Protein AF-A0A914PDP6-F1 (afdb_monomer_lite)

Organism: NCBI:txid227884

pLDDT: mean 78.97, std 13.84, range [49.5, 97.44]

InterPro domains:
  IPR000719 Protein kinase domain [PF00069] (27-105)
  IPR000719 Protein kinase domain [PS50011] (1-106)
  IPR008271 Serine/threonine-protein kinase, active site [PS00108] (48-60)
  IPR011009 Protein kinase-like domain superfamily [SSF56112] (6-105)
  IPR050117 Mitogen-activated protein (MAP) kinase [PTHR24055] (27-104)

Radius of gyration: 15.77 Å; chains: 1; bounding box: 34×32×40 Å

Secondary structure (DSSP, 8-state):
--GGGGTT-EE--HHHH--TTTHHHHHHHHHHHHHHHHHHHHSTTT-EE----SGGGEEEEE-SSS-EEEEE--GGG-EEPPSSTTPPPPP--S-GGG--HHHH--

Foldseek 3Di:
DDPVVQPQWDQDDPVVQPPPVQNPVVVVQLVVLVVVQQVVCCDPVNQKDQQADDSRQWIWHDPDPHDIHIDGHDSVVMDHDDPDPPDDDDADDYDPPPDDPVNVPD

Sequence (106 aa):
MDQRDLRHFHILKWNEICDYQKGAPLVADIILQLFSAIAYLHQDKLRLIHRDIKPDNILIKQIDNFNYLIKLGDLGHARKIPPFEGQPMTENITTCYYRAPEVLQK

Structure (mmCIF, N/CA/C/O backbone):
data_AF-A0A914PDP6-F1
#
_entry.id   AF-A0A914PDP6-F1
#
loop_
_atom_site.group_PDB
_atom_site.id
_atom_site.type_symbol
_atom_site.label_atom_id
_atom_site.label_alt_id
_atom_site.label_comp_id
_atom_site.label_asym_id
_atom_site.label_entity_id
_atom_site.label_seq_id
_atom_site.pdbx_PDB_ins_code
_atom_site.Cartn_x
_atom_site.Cartn_y
_atom_site.Cartn_z
_atom_site.occupancy
_atom_site.B_iso_or_equiv
_atom_site.auth_seq_id
_atom_site.auth_comp_id
_atom_site.auth_asym_id
_atom_site.auth_atom_id
_atom_site.pdbx_PDB_model_num
ATOM 1 N N . MET A 1 1 ? -3.393 16.230 -0.941 1.00 53.12 1 MET A N 1
ATOM 2 C CA . MET A 1 1 ? -2.664 15.604 -2.061 1.00 53.12 1 MET A CA 1
ATOM 3 C C . MET A 1 1 ? -3.205 16.226 -3.335 1.00 53.12 1 MET A C 1
ATOM 5 O O . MET A 1 1 ? -4.409 16.177 -3.540 1.00 53.12 1 MET A O 1
ATOM 9 N N . ASP A 1 2 ? -2.369 16.938 -4.088 1.00 51.50 2 ASP A N 1
ATOM 10 C CA . ASP A 1 2 ? -2.790 17.635 -5.309 1.00 51.50 2 ASP A CA 1
ATOM 11 C C . ASP A 1 2 ? -3.063 16.602 -6.414 1.00 51.50 2 ASP A C 1
ATOM 13 O O . ASP A 1 2 ? -2.190 15.794 -6.727 1.00 51.50 2 ASP A O 1
ATOM 17 N N . GLN A 1 3 ? -4.258 16.611 -7.015 1.00 53.41 3 GLN A N 1
ATOM 18 C CA . GLN A 1 3 ? -4.602 15.702 -8.120 1.00 53.41 3 GLN A CA 1
ATOM 19 C C . GLN A 1 3 ? -3.667 15.871 -9.333 1.00 53.41 3 GLN A C 1
ATOM 21 O O . GLN A 1 3 ? -3.530 14.960 -10.149 1.00 53.41 3 GLN A O 1
ATOM 26 N N . ARG A 1 4 ? -2.966 17.009 -9.441 1.00 54.50 4 ARG A N 1
ATOM 27 C CA . ARG A 1 4 ? -1.970 17.260 -10.492 1.00 54.50 4 ARG A CA 1
ATOM 28 C C . ARG A 1 4 ? -0.740 16.344 -10.401 1.00 54.50 4 ARG A C 1
ATOM 30 O O . ARG A 1 4 ? -0.094 16.137 -11.422 1.00 54.50 4 ARG A O 1
ATOM 37 N N . ASP A 1 5 ? -0.465 15.751 -9.238 1.00 66.12 5 ASP A N 1
ATOM 38 C CA . ASP A 1 5 ? 0.697 14.883 -8.972 1.00 66.12 5 ASP A CA 1
ATOM 39 C C . ASP A 1 5 ? 0.438 13.382 -9.263 1.00 66.12 5 ASP A C 1
ATOM 41 O O . ASP A 1 5 ? 1.268 12.512 -8.992 1.00 66.12 5 ASP A O 1
ATOM 45 N N . LEU A 1 6 ? -0.734 13.051 -9.818 1.00 70.56 6 LEU A N 1
ATOM 46 C CA . LEU A 1 6 ? -1.119 11.679 -10.182 1.00 70.56 6 LEU A CA 1
ATOM 47 C C . LEU A 1 6 ? -1.159 11.422 -11.695 1.00 70.56 6 LEU A C 1
ATOM 49 O O . LEU A 1 6 ? -1.382 10.294 -12.111 1.00 70.56 6 LEU A O 1
ATOM 53 N N . ARG A 1 7 ? -0.900 12.433 -12.536 1.00 76.75 7 ARG A N 1
ATOM 54 C CA . ARG A 1 7 ? -1.091 12.357 -14.003 1.00 76.75 7 ARG A CA 1
ATOM 55 C C . ARG A 1 7 ? -0.265 11.285 -14.721 1.00 76.75 7 ARG A C 1
ATOM 57 O O . ARG A 1 7 ? -0.577 10.949 -15.854 1.00 76.75 7 ARG A O 1
ATOM 64 N N . HIS A 1 8 ? 0.795 10.793 -14.089 1.00 83.56 8 HIS A N 1
ATOM 65 C CA . HIS A 1 8 ? 1.695 9.785 -14.655 1.00 83.56 8 HIS A CA 1
ATOM 66 C C . HIS A 1 8 ? 1.634 8.452 -13.904 1.00 83.56 8 HIS A C 1
ATOM 68 O O . HIS A 1 8 ? 2.539 7.640 -14.046 1.00 83.56 8 HIS A O 1
ATOM 74 N N . PHE A 1 9 ? 0.619 8.266 -13.062 1.00 88.62 9 PHE A N 1
ATOM 75 C C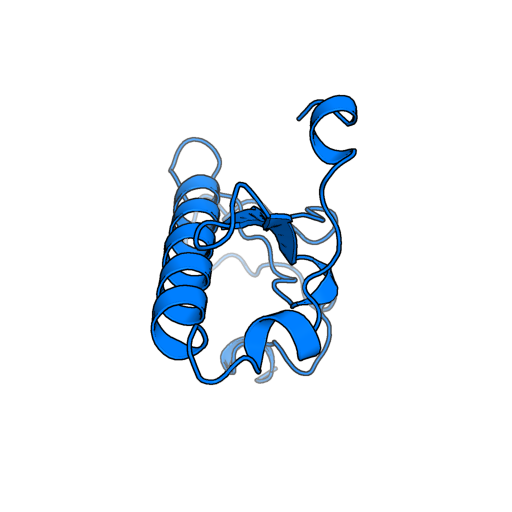A . PHE A 1 9 ? 0.393 7.023 -12.347 1.00 88.62 9 PHE A CA 1
ATOM 76 C C . PHE A 1 9 ? -0.738 6.231 -13.002 1.00 88.62 9 PHE A C 1
ATOM 78 O O . PHE A 1 9 ? -1.738 6.805 -13.436 1.00 88.62 9 PHE A O 1
ATOM 85 N N . HIS A 1 10 ? -0.607 4.911 -13.009 1.00 87.12 10 HIS A N 1
ATOM 86 C CA . HIS A 1 10 ? -1.641 3.978 -13.451 1.00 87.12 10 HIS A CA 1
ATOM 87 C C . HIS A 1 10 ? -1.810 2.840 -12.445 1.00 87.12 10 HIS A C 1
ATOM 89 O O . HIS A 1 10 ? -0.997 2.672 -11.545 1.00 87.12 10 HIS A O 1
ATOM 95 N N . ILE A 1 11 ? -2.893 2.075 -12.567 1.00 84.50 11 ILE A N 1
ATOM 96 C CA . ILE A 1 11 ? -3.118 0.892 -11.725 1.00 84.50 11 ILE A CA 1
ATOM 97 C C . ILE A 1 11 ? -2.082 -0.169 -12.086 1.00 84.50 11 ILE A C 1
ATOM 99 O O . ILE A 1 11 ? -1.906 -0.457 -13.271 1.00 84.50 11 ILE A O 1
ATOM 103 N N . LEU A 1 12 ? -1.443 -0.758 -11.075 1.00 74.06 12 LEU A N 1
ATOM 104 C CA . LEU A 1 12 ? -0.474 -1.838 -11.244 1.00 74.06 12 LEU A CA 1
ATOM 105 C C . LEU A 1 12 ? -1.061 -2.993 -12.067 1.00 74.06 12 LEU A C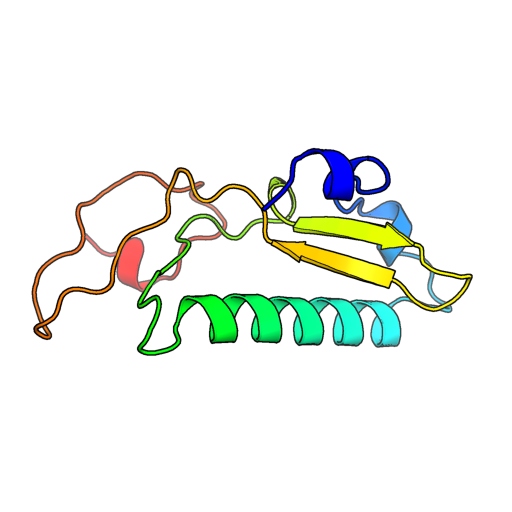 1
ATOM 107 O O . LEU A 1 12 ? -2.077 -3.580 -11.685 1.00 74.06 12 LEU A O 1
ATOM 111 N N . LYS A 1 13 ? -0.410 -3.351 -13.179 1.00 76.06 13 LYS A N 1
ATOM 112 C CA . LYS A 1 13 ? -0.846 -4.468 -14.024 1.00 76.06 13 LYS A CA 1
ATOM 113 C C . LYS A 1 13 ? 0.059 -5.683 -13.866 1.00 76.06 13 LYS A C 1
ATOM 115 O O . LYS A 1 13 ? 1.274 -5.576 -13.733 1.00 76.06 13 LYS A O 1
ATOM 120 N N . TRP A 1 14 ? -0.542 -6.867 -13.955 1.00 68.12 14 TRP A N 1
ATOM 121 C CA . TRP A 1 14 ? 0.157 -8.149 -13.817 1.00 68.12 14 TRP A CA 1
ATOM 122 C C . TRP A 1 14 ? 1.337 -8.310 -14.791 1.00 68.12 14 TRP A C 1
ATOM 124 O O . TRP A 1 14 ? 2.409 -8.770 -14.410 1.00 68.12 14 TRP A O 1
ATOM 134 N N . ASN A 1 15 ? 1.176 -7.865 -16.038 1.00 70.88 15 ASN A N 1
ATOM 135 C CA . ASN A 1 15 ? 2.207 -7.956 -17.074 1.00 70.88 15 ASN A CA 1
ATOM 136 C C . ASN A 1 15 ? 3.462 -7.110 -16.787 1.00 70.88 15 ASN A C 1
ATOM 138 O O . ASN A 1 15 ? 4.507 -7.396 -17.359 1.00 70.88 15 ASN A O 1
ATOM 142 N N . GLU A 1 16 ? 3.379 -6.107 -15.911 1.00 67.81 16 GLU A N 1
ATOM 143 C CA . GLU A 1 16 ? 4.530 -5.293 -15.490 1.00 67.81 16 GLU A CA 1
ATOM 144 C C . GLU A 1 16 ? 5.372 -5.996 -14.411 1.00 67.81 16 GLU A C 1
ATOM 146 O O . GLU A 1 16 ? 6.535 -5.657 -14.210 1.00 67.81 16 GLU A O 1
ATOM 151 N N . ILE A 1 17 ? 4.800 -7.003 -13.742 1.00 66.81 17 ILE A N 1
ATOM 152 C CA . ILE A 1 17 ? 5.430 -7.764 -12.654 1.00 66.81 17 ILE A CA 1
ATOM 153 C C . ILE A 1 17 ? 6.063 -9.064 -13.179 1.00 66.81 17 ILE A C 1
ATOM 155 O O . ILE A 1 17 ? 7.052 -9.544 -12.630 1.00 66.81 17 ILE A O 1
ATOM 159 N N . CYS A 1 18 ? 5.515 -9.640 -14.255 1.00 65.06 18 CYS A N 1
ATOM 160 C CA . CYS A 1 18 ? 5.924 -10.950 -14.777 1.00 65.06 18 CYS A CA 1
ATOM 161 C C . CYS A 1 18 ? 7.237 -10.975 -15.575 1.00 65.06 18 CYS A C 1
ATOM 163 O O . CYS A 1 18 ? 7.609 -12.040 -16.069 1.00 65.06 18 CYS A O 1
ATOM 165 N N . ASP A 1 19 ? 7.943 -9.852 -15.721 1.00 67.06 19 ASP A N 1
ATOM 166 C CA . ASP A 1 19 ? 9.265 -9.853 -16.350 1.00 67.06 19 ASP A CA 1
ATOM 167 C C . ASP A 1 19 ? 10.270 -10.587 -15.442 1.00 67.06 19 ASP A C 1
ATOM 169 O O . ASP A 1 19 ? 10.667 -10.093 -14.384 1.00 67.06 19 ASP A O 1
ATOM 173 N N . TYR A 1 20 ? 10.680 -11.789 -15.857 1.00 51.62 20 TYR A N 1
ATOM 174 C CA . TYR A 1 20 ? 11.527 -12.704 -15.084 1.00 51.62 20 TYR A CA 1
ATOM 175 C C . TYR A 1 20 ? 12.889 -12.095 -14.704 1.00 51.62 20 TYR A C 1
ATOM 177 O O . TYR A 1 20 ? 13.480 -12.496 -13.704 1.00 51.62 20 TYR A O 1
ATOM 185 N N . GLN A 1 21 ? 13.383 -11.100 -15.454 1.00 60.66 21 GLN A N 1
ATOM 186 C CA . GLN A 1 21 ? 14.632 -10.403 -15.122 1.00 60.66 21 GLN A CA 1
ATOM 187 C C . GLN A 1 21 ? 14.467 -9.335 -14.029 1.00 60.66 21 GLN A C 1
ATOM 189 O O . GLN A 1 21 ? 15.460 -8.899 -13.449 1.00 60.66 21 GLN A O 1
ATOM 194 N N . LYS A 1 22 ? 13.231 -8.917 -13.730 1.00 64.50 22 LYS A N 1
ATOM 195 C CA . LYS A 1 22 ? 12.919 -7.819 -12.797 1.00 64.50 22 LYS A CA 1
ATOM 196 C C . LYS A 1 22 ? 12.016 -8.230 -11.634 1.00 64.50 22 LYS A C 1
ATOM 198 O O . LYS A 1 22 ? 11.964 -7.512 -10.643 1.00 64.50 22 LYS A O 1
ATOM 203 N N . GLY A 1 23 ? 11.339 -9.375 -11.728 1.00 71.19 23 GLY A N 1
ATOM 204 C CA . GLY A 1 23 ? 10.208 -9.743 -10.874 1.00 71.19 23 GLY A CA 1
ATOM 205 C C . GLY A 1 23 ? 10.474 -9.670 -9.368 1.00 71.19 23 GLY A C 1
ATOM 206 O O . GLY A 1 23 ? 9.827 -8.893 -8.674 1.00 71.19 23 GLY A O 1
ATOM 207 N N . ALA A 1 24 ? 11.427 -10.444 -8.837 1.00 79.25 24 ALA A N 1
ATOM 208 C CA . ALA A 1 24 ? 11.644 -10.506 -7.385 1.00 79.25 24 ALA A CA 1
ATOM 209 C C . ALA A 1 24 ? 12.121 -9.171 -6.763 1.00 79.25 24 ALA A C 1
ATOM 211 O O . ALA A 1 24 ? 11.508 -8.734 -5.785 1.00 79.25 24 ALA A O 1
ATOM 212 N N . PRO A 1 25 ? 13.146 -8.483 -7.308 1.00 83.62 25 PRO A N 1
ATOM 213 C CA . PRO A 1 25 ? 13.559 -7.173 -6.800 1.00 83.62 25 PRO A CA 1
ATOM 214 C C . PRO A 1 25 ? 12.459 -6.109 -6.901 1.00 83.62 25 PRO A C 1
ATOM 216 O O . PRO A 1 25 ? 12.258 -5.353 -5.954 1.00 83.62 25 PRO A O 1
ATOM 219 N N . LEU A 1 26 ? 11.710 -6.089 -8.009 1.00 83.88 26 LEU A N 1
ATOM 220 C CA . LEU A 1 26 ? 10.604 -5.154 -8.209 1.00 83.88 26 LEU A CA 1
ATOM 221 C C . LEU A 1 26 ? 9.487 -5.367 -7.184 1.00 83.88 26 LEU A C 1
ATOM 223 O O . LEU A 1 26 ? 9.000 -4.412 -6.584 1.00 83.88 26 LEU A O 1
ATOM 227 N N . VAL A 1 27 ? 9.091 -6.620 -6.954 1.00 86.00 27 VAL A N 1
ATOM 228 C CA . VAL A 1 27 ? 8.057 -6.953 -5.966 1.00 86.00 27 VAL A CA 1
ATOM 229 C C . VAL A 1 27 ? 8.493 -6.535 -4.563 1.00 86.00 27 VAL A C 1
ATOM 231 O O . VAL A 1 27 ? 7.690 -5.964 -3.825 1.00 86.00 27 VAL A O 1
ATOM 234 N N . ALA A 1 28 ? 9.756 -6.774 -4.198 1.00 89.38 28 ALA A N 1
ATOM 235 C CA . ALA A 1 28 ? 10.285 -6.357 -2.904 1.00 89.38 28 ALA A CA 1
ATOM 236 C C . ALA A 1 28 ? 10.227 -4.830 -2.726 1.00 89.38 28 ALA A C 1
ATOM 238 O O . ALA A 1 28 ? 9.758 -4.359 -1.690 1.00 89.38 28 ALA A O 1
ATOM 239 N N . ASP A 1 29 ? 10.634 -4.065 -3.740 1.00 90.44 29 ASP A N 1
ATOM 240 C CA . ASP A 1 29 ? 10.593 -2.599 -3.709 1.00 90.44 29 ASP A CA 1
ATOM 241 C C . ASP A 1 29 ? 9.155 -2.058 -3.600 1.00 90.44 29 ASP A C 1
ATOM 243 O O . ASP A 1 29 ? 8.856 -1.229 -2.737 1.00 90.44 29 ASP A O 1
ATOM 247 N N . ILE A 1 30 ? 8.219 -2.611 -4.381 1.00 89.88 30 ILE A N 1
ATOM 248 C CA . ILE A 1 30 ? 6.792 -2.262 -4.301 1.00 89.88 30 ILE A CA 1
ATOM 249 C C . ILE A 1 30 ? 6.241 -2.512 -2.888 1.00 89.88 30 ILE A C 1
ATOM 251 O O . ILE A 1 30 ? 5.551 -1.652 -2.332 1.00 89.88 30 ILE A O 1
ATOM 255 N N . ILE A 1 31 ? 6.545 -3.667 -2.287 1.00 92.56 31 ILE A N 1
ATOM 256 C CA . ILE A 1 31 ? 6.075 -4.020 -0.938 1.00 92.56 31 ILE A CA 1
ATOM 257 C C . ILE A 1 31 ? 6.675 -3.081 0.116 1.00 92.56 31 ILE A C 1
ATOM 259 O O . ILE A 1 31 ? 5.954 -2.623 1.004 1.00 92.56 31 ILE A O 1
ATOM 263 N N . LEU A 1 32 ? 7.964 -2.744 0.010 1.00 95.81 32 LEU A N 1
ATOM 264 C CA . LEU A 1 32 ? 8.627 -1.817 0.932 1.00 95.81 32 LEU A CA 1
ATOM 265 C C . LEU A 1 32 ? 7.992 -0.422 0.890 1.00 95.81 32 LEU A C 1
ATOM 267 O O . LEU A 1 32 ? 7.697 0.165 1.938 1.00 95.81 32 LEU A O 1
ATOM 271 N N . GLN A 1 33 ? 7.723 0.100 -0.307 1.00 96.06 33 GLN A N 1
ATOM 272 C CA . GLN A 1 33 ? 7.045 1.385 -0.464 1.00 96.06 33 GLN A CA 1
ATOM 273 C C . GLN A 1 33 ? 5.596 1.331 0.047 1.00 96.06 33 GLN A C 1
ATOM 275 O O . GLN A 1 33 ? 5.139 2.270 0.706 1.00 96.06 33 GLN A O 1
ATOM 280 N N . LEU A 1 34 ? 4.880 0.223 -0.180 1.00 95.44 34 LEU A N 1
ATOM 281 C CA . LEU A 1 34 ? 3.521 0.030 0.331 1.00 95.44 34 LEU A CA 1
ATOM 282 C C . LEU A 1 34 ? 3.492 0.022 1.864 1.00 95.44 34 LEU A C 1
ATOM 284 O O . LEU A 1 34 ? 2.672 0.718 2.466 1.00 95.44 34 LEU A O 1
ATOM 288 N N . PHE A 1 35 ? 4.408 -0.699 2.510 1.00 96.69 35 PHE A N 1
ATOM 289 C CA . PHE A 1 35 ? 4.535 -0.687 3.968 1.00 96.69 35 PHE A CA 1
ATOM 290 C C . PHE A 1 35 ? 4.913 0.686 4.505 1.00 96.69 35 PHE A C 1
ATOM 292 O O . PHE A 1 35 ? 4.390 1.091 5.539 1.00 96.69 35 PHE A O 1
ATOM 299 N N . SER A 1 36 ? 5.736 1.440 3.780 1.00 97.44 36 SER A N 1
ATOM 300 C CA . SER A 1 36 ? 6.066 2.820 4.141 1.00 97.44 36 SER A CA 1
ATOM 301 C C . SER A 1 36 ? 4.829 3.728 4.091 1.00 97.44 36 SER A C 1
ATOM 303 O O . SER A 1 36 ? 4.600 4.513 5.013 1.00 97.44 36 SER A O 1
ATOM 305 N N . ALA A 1 37 ? 3.977 3.581 3.070 1.00 96.00 37 ALA A N 1
ATOM 306 C CA . ALA A 1 37 ? 2.712 4.311 2.965 1.00 96.00 37 ALA A CA 1
ATOM 307 C C . ALA A 1 37 ? 1.722 3.932 4.082 1.00 96.00 37 ALA A C 1
ATOM 309 O O . ALA A 1 37 ? 1.095 4.809 4.678 1.00 96.00 37 ALA A O 1
ATOM 310 N N . ILE A 1 38 ? 1.606 2.641 4.406 1.00 95.44 38 ILE A N 1
ATOM 311 C CA . ILE A 1 38 ? 0.756 2.154 5.503 1.00 95.44 38 ILE A CA 1
ATOM 312 C C . ILE A 1 38 ? 1.273 2.667 6.851 1.00 95.44 38 ILE A C 1
ATOM 314 O O . ILE A 1 38 ? 0.498 3.201 7.644 1.00 95.44 38 ILE A O 1
ATOM 318 N N . ALA A 1 39 ? 2.581 2.570 7.095 1.00 95.50 39 ALA A N 1
ATOM 319 C CA . ALA A 1 39 ? 3.210 3.070 8.310 1.00 95.50 39 ALA A CA 1
ATOM 320 C C . ALA A 1 39 ? 2.947 4.568 8.486 1.00 95.50 39 ALA A C 1
ATOM 322 O O . ALA A 1 39 ? 2.587 4.990 9.581 1.00 95.50 39 ALA A O 1
ATOM 323 N N . TYR A 1 40 ? 3.039 5.357 7.408 1.00 95.69 40 TYR A N 1
ATOM 324 C CA . TYR A 1 40 ? 2.694 6.778 7.423 1.00 95.69 40 TYR A CA 1
ATOM 325 C C . TYR A 1 40 ? 1.243 7.024 7.861 1.00 95.69 40 TYR A C 1
ATOM 327 O O . TYR A 1 40 ? 1.011 7.852 8.740 1.00 95.69 40 TYR A O 1
ATOM 335 N N . LEU A 1 41 ? 0.268 6.286 7.314 1.00 94.38 41 LEU A N 1
ATOM 336 C CA . LEU A 1 41 ? -1.138 6.403 7.725 1.00 94.38 41 LEU A CA 1
ATOM 337 C C . LEU A 1 41 ? -1.347 6.051 9.207 1.00 94.38 41 LEU A C 1
ATOM 339 O O . LEU A 1 41 ? -2.162 6.684 9.884 1.00 94.38 41 LEU A O 1
ATOM 343 N N . HIS A 1 42 ? -0.600 5.071 9.716 1.00 93.19 42 HIS A N 1
ATOM 344 C CA . HIS A 1 42 ? -0.714 4.578 11.089 1.00 93.19 42 HIS A CA 1
ATOM 345 C C . HIS A 1 42 ? -0.024 5.465 12.136 1.00 93.19 42 HIS A C 1
ATOM 347 O O . HIS A 1 42 ? -0.304 5.301 13.321 1.00 93.19 42 HIS A O 1
ATOM 353 N N . GLN A 1 43 ? 0.828 6.416 11.736 1.00 93.12 43 GLN A N 1
ATOM 354 C CA . GLN A 1 43 ? 1.488 7.341 12.666 1.00 93.12 43 GLN A CA 1
ATOM 355 C C . GLN A 1 43 ? 0.484 8.082 13.560 1.00 93.12 43 GLN A C 1
ATOM 357 O O . GLN A 1 43 ? -0.598 8.464 13.108 1.00 93.12 43 GLN A O 1
ATOM 362 N N . ASP A 1 44 ? 0.897 8.406 14.788 1.00 86.56 44 ASP A N 1
ATOM 363 C CA . ASP A 1 44 ? 0.075 9.075 15.813 1.00 86.56 44 ASP A CA 1
ATOM 364 C C . ASP A 1 44 ? -0.592 10.374 15.350 1.00 86.56 44 ASP A C 1
ATOM 366 O O . ASP A 1 44 ? -1.646 10.764 15.852 1.00 86.56 44 ASP A O 1
ATOM 370 N N . LYS A 1 45 ? 0.000 11.054 14.366 1.00 89.81 45 LYS A N 1
ATOM 371 C CA . LYS A 1 45 ? -0.561 12.280 13.795 1.00 89.81 45 LYS A CA 1
ATOM 372 C C . LYS A 1 45 ? -1.825 12.025 12.968 1.00 89.81 45 LYS A C 1
ATOM 374 O O . LYS A 1 45 ? -2.721 12.867 12.952 1.00 89.81 45 LYS A O 1
ATOM 379 N N . LEU A 1 46 ? -1.878 10.907 12.244 1.00 89.88 46 LEU A N 1
ATOM 380 C CA . LEU A 1 46 ? -2.976 10.572 11.336 1.00 89.88 46 LEU A CA 1
ATOM 381 C C . LEU A 1 46 ? -3.928 9.560 11.964 1.00 89.88 46 LEU A C 1
ATOM 383 O O . LEU A 1 46 ? -5.143 9.771 11.923 1.00 89.88 46 LEU A O 1
ATOM 387 N N . 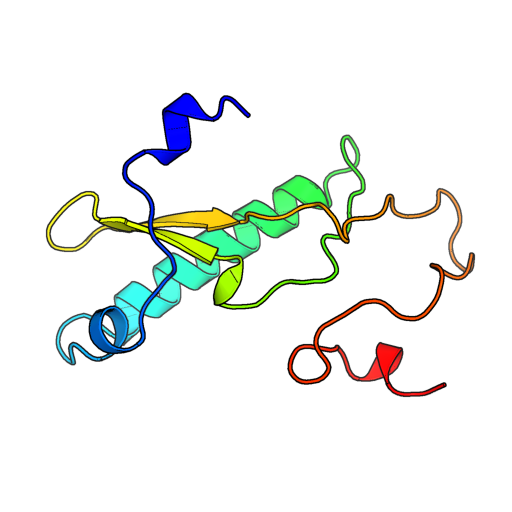ARG A 1 47 ? -3.377 8.498 12.568 1.00 90.56 47 ARG A N 1
ATOM 388 C CA . ARG A 1 47 ? -4.117 7.375 13.152 1.00 90.56 47 ARG A CA 1
ATOM 389 C C . ARG A 1 47 ? -5.175 6.845 12.187 1.00 90.56 47 ARG A C 1
ATOM 391 O O . ARG A 1 47 ? -6.324 6.697 12.579 1.00 90.56 47 ARG A O 1
ATOM 398 N N . LEU A 1 48 ? -4.838 6.633 10.918 1.00 91.94 48 LEU A N 1
ATOM 399 C CA . LEU A 1 48 ? -5.782 6.222 9.876 1.00 91.94 48 LEU A CA 1
ATOM 400 C C . LEU A 1 48 ? -5.523 4.785 9.438 1.00 91.94 48 LEU A C 1
ATOM 402 O O . LEU A 1 48 ? -4.433 4.479 8.989 1.00 91.94 48 LEU A O 1
ATOM 406 N N . ILE A 1 49 ? -6.544 3.934 9.455 1.00 90.50 49 ILE A N 1
ATOM 407 C CA . ILE A 1 49 ? -6.515 2.617 8.809 1.00 90.50 49 ILE A CA 1
ATOM 408 C C . ILE A 1 49 ? -7.190 2.742 7.446 1.00 90.50 49 ILE A C 1
ATOM 410 O O . ILE A 1 49 ? -8.316 3.230 7.363 1.00 90.50 49 ILE A O 1
ATOM 414 N N . HIS A 1 50 ? -6.539 2.263 6.385 1.00 92.06 50 HIS A N 1
ATOM 415 C CA . HIS A 1 50 ? -7.057 2.347 5.014 1.00 92.06 50 HIS A CA 1
ATOM 416 C C . HIS A 1 50 ? -8.276 1.445 4.745 1.00 92.06 50 HIS A C 1
ATOM 418 O O . HIS A 1 50 ? -9.232 1.873 4.106 1.00 92.06 50 HIS A O 1
ATOM 424 N N . ARG A 1 51 ? -8.245 0.196 5.227 1.00 88.81 51 ARG A N 1
ATOM 425 C CA . ARG A 1 51 ? -9.302 -0.839 5.117 1.00 88.81 51 ARG A CA 1
ATOM 426 C C . ARG A 1 51 ? -9.674 -1.379 3.728 1.00 88.81 51 ARG A C 1
ATOM 428 O O . ARG A 1 51 ? -10.455 -2.315 3.676 1.00 88.81 51 ARG A O 1
ATOM 435 N N . ASP A 1 52 ? -9.125 -0.875 2.631 1.00 88.25 52 ASP A N 1
ATOM 436 C CA . ASP A 1 52 ? -9.402 -1.396 1.274 1.00 88.25 52 ASP A CA 1
ATOM 437 C C . ASP A 1 52 ? -8.107 -1.435 0.453 1.00 88.25 52 ASP A C 1
ATOM 439 O O . ASP A 1 52 ? -8.006 -0.887 -0.640 1.00 88.25 52 ASP A O 1
ATOM 443 N N . ILE A 1 53 ? -7.064 -2.028 1.039 1.00 89.69 53 ILE A N 1
ATOM 444 C CA . ILE A 1 53 ? -5.785 -2.226 0.355 1.00 89.69 53 ILE A CA 1
ATOM 445 C C . ILE A 1 53 ? -5.962 -3.398 -0.611 1.00 89.69 53 ILE A C 1
ATOM 447 O O . ILE A 1 53 ? -6.167 -4.536 -0.195 1.00 89.69 53 ILE A O 1
ATOM 451 N N . LYS A 1 54 ? -5.892 -3.094 -1.905 1.00 87.06 54 LYS A N 1
ATOM 452 C CA . LYS A 1 54 ? -5.996 -4.039 -3.021 1.00 87.06 54 LYS A CA 1
ATOM 453 C C . LYS A 1 54 ? -5.229 -3.488 -4.228 1.00 87.06 54 LYS A C 1
ATOM 455 O O . LYS A 1 54 ? -4.988 -2.278 -4.264 1.00 87.06 54 LYS A O 1
ATOM 460 N N . PRO A 1 55 ? -4.873 -4.325 -5.218 1.00 86.94 55 PRO A N 1
ATOM 461 C CA . PRO A 1 55 ? -4.141 -3.880 -6.404 1.00 86.94 55 PRO A CA 1
ATOM 462 C C . PRO A 1 55 ? -4.780 -2.684 -7.124 1.00 86.94 55 PRO A C 1
ATOM 464 O O . PRO A 1 55 ? -4.064 -1.776 -7.528 1.00 86.94 55 PRO A O 1
ATOM 467 N N . ASP A 1 56 ? -6.113 -2.624 -7.203 1.00 87.75 56 ASP A N 1
ATOM 468 C CA . ASP A 1 56 ? -6.864 -1.524 -7.830 1.00 87.75 56 ASP A CA 1
ATOM 469 C C . ASP A 1 56 ? -6.576 -0.148 -7.205 1.00 87.75 56 ASP A C 1
ATOM 471 O O . ASP A 1 56 ? -6.663 0.876 -7.880 1.00 87.75 56 ASP A O 1
ATOM 475 N N . ASN A 1 57 ? -6.203 -0.131 -5.922 1.00 91.06 57 ASN A N 1
ATOM 476 C CA . ASN A 1 57 ? -5.907 1.078 -5.154 1.00 91.06 57 ASN A CA 1
ATOM 477 C C . ASN A 1 57 ? -4.396 1.360 -5.062 1.00 91.06 57 ASN A C 1
ATOM 479 O O . ASN A 1 57 ? -3.982 2.314 -4.403 1.00 91.06 57 ASN A O 1
ATOM 483 N N . ILE A 1 58 ? -3.553 0.553 -5.716 1.00 90.88 58 ILE A N 1
ATOM 484 C CA . ILE A 1 58 ? -2.107 0.765 -5.789 1.00 90.88 58 ILE A CA 1
ATOM 485 C C . ILE A 1 58 ? -1.781 1.382 -7.145 1.00 90.88 58 ILE A C 1
ATOM 487 O O . ILE A 1 58 ? -1.852 0.747 -8.199 1.00 90.88 58 ILE A O 1
ATOM 491 N N . LEU A 1 59 ? -1.403 2.652 -7.094 1.00 91.69 59 LEU A N 1
ATOM 492 C CA . LEU A 1 59 ? -0.974 3.414 -8.249 1.00 91.69 59 LEU A CA 1
ATOM 493 C C . LEU A 1 59 ? 0.531 3.243 -8.425 1.00 91.69 59 LEU A C 1
ATOM 495 O O . LEU A 1 59 ? 1.275 3.433 -7.468 1.00 91.69 59 LEU A O 1
ATOM 499 N N . ILE A 1 60 ? 0.991 2.953 -9.636 1.00 90.19 60 ILE A N 1
ATOM 500 C CA . ILE A 1 60 ? 2.401 2.800 -9.979 1.00 90.19 60 ILE A CA 1
ATOM 501 C C . ILE A 1 60 ? 2.803 3.790 -11.071 1.00 90.19 60 ILE A C 1
ATOM 503 O O . ILE A 1 60 ? 2.016 4.137 -11.950 1.00 90.19 60 ILE A O 1
ATOM 507 N N . LYS A 1 61 ? 4.045 4.258 -11.003 1.00 89.69 61 LYS A N 1
ATOM 508 C CA . LYS A 1 61 ? 4.701 5.047 -12.037 1.00 89.69 61 LYS A CA 1
ATOM 509 C C . LYS A 1 61 ? 6.102 4.501 -12.249 1.00 89.69 61 LYS A C 1
ATOM 511 O O . LYS A 1 61 ? 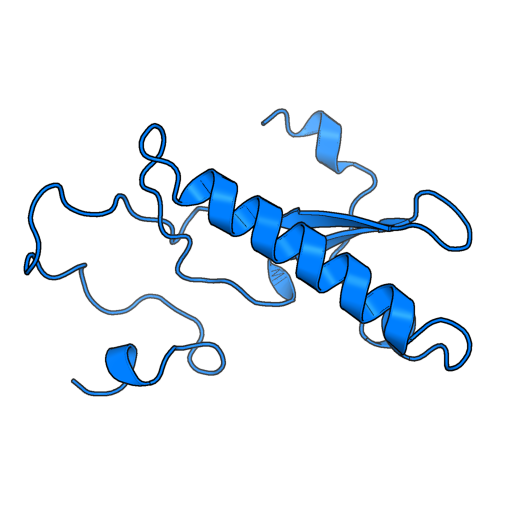6.889 4.445 -11.308 1.00 89.69 61 LYS A O 1
ATOM 516 N N . GLN A 1 62 ? 6.437 4.181 -13.490 1.00 87.69 62 GLN A N 1
ATOM 517 C CA . GLN A 1 62 ? 7.814 3.888 -13.856 1.00 87.69 62 GLN A CA 1
ATOM 518 C C . GLN A 1 62 ? 8.645 5.179 -13.818 1.00 87.69 62 GLN A C 1
ATOM 520 O O . GLN A 1 62 ? 8.276 6.186 -14.429 1.00 87.69 62 GLN A O 1
ATOM 525 N N . ILE A 1 63 ? 9.743 5.167 -13.063 1.00 88.81 63 ILE A N 1
ATOM 526 C CA . ILE A 1 63 ? 10.684 6.291 -12.977 1.00 88.81 63 ILE A CA 1
ATOM 527 C C . ILE A 1 63 ? 11.806 6.107 -13.999 1.00 88.81 63 ILE A C 1
ATOM 529 O O . ILE A 1 63 ? 12.151 7.054 -14.703 1.00 88.81 63 ILE A O 1
ATOM 533 N N . ASP A 1 64 ? 12.317 4.881 -14.121 1.00 86.44 64 ASP A N 1
ATOM 534 C CA . ASP A 1 64 ? 13.281 4.465 -15.139 1.00 86.44 64 ASP A CA 1
ATOM 535 C C . ASP A 1 64 ? 13.162 2.950 -15.416 1.00 86.44 64 ASP A C 1
ATOM 537 O O . ASP A 1 64 ? 12.190 2.303 -15.030 1.00 86.44 64 ASP A O 1
ATOM 541 N N . ASN A 1 65 ? 14.128 2.358 -16.121 1.00 80.50 65 ASN A N 1
ATOM 542 C CA . ASN A 1 65 ? 14.088 0.947 -16.517 1.00 80.50 65 ASN A CA 1
ATOM 543 C C . ASN A 1 65 ? 14.007 -0.051 -15.349 1.00 80.50 65 ASN A C 1
ATOM 545 O O . ASN A 1 65 ? 13.583 -1.189 -15.577 1.00 80.50 65 ASN A O 1
ATOM 549 N N . PHE A 1 66 ? 14.412 0.347 -14.144 1.00 79.81 66 PHE A N 1
ATOM 550 C CA . PHE A 1 66 ? 14.528 -0.530 -12.980 1.00 79.81 66 PHE A CA 1
ATOM 551 C C . PHE A 1 66 ? 13.767 -0.017 -11.756 1.00 79.81 66 PHE A C 1
ATOM 553 O O . PHE A 1 66 ? 13.443 -0.818 -10.885 1.00 79.81 66 PHE A O 1
ATOM 560 N N . ASN A 1 67 ? 13.448 1.276 -11.705 1.00 84.44 67 ASN A N 1
ATOM 561 C CA . ASN A 1 67 ? 12.815 1.906 -10.555 1.00 84.44 67 ASN A CA 1
ATOM 562 C C . ASN A 1 67 ? 11.357 2.276 -10.827 1.00 84.44 67 ASN A C 1
ATOM 564 O O . ASN A 1 67 ? 11.015 2.879 -11.852 1.00 84.44 67 ASN A O 1
ATOM 568 N N . TYR A 1 68 ? 10.509 1.988 -9.845 1.00 89.31 68 TYR A N 1
ATOM 569 C CA . TYR A 1 68 ? 9.095 2.325 -9.856 1.00 89.31 68 TYR A CA 1
ATOM 570 C C . TYR A 1 68 ? 8.738 3.063 -8.574 1.00 89.31 68 TYR A C 1
ATOM 572 O O . TYR A 1 68 ? 9.283 2.801 -7.509 1.00 89.31 68 TYR A O 1
ATOM 580 N N . LEU A 1 69 ? 7.801 3.994 -8.677 1.00 92.50 69 LEU A N 1
ATOM 581 C CA . LEU A 1 69 ? 7.227 4.687 -7.538 1.00 92.50 69 LEU A CA 1
ATOM 582 C C . LEU A 1 69 ? 5.785 4.235 -7.381 1.00 92.50 69 LEU A C 1
ATOM 584 O O . LEU A 1 69 ? 5.026 4.286 -8.352 1.00 92.50 69 LEU A O 1
ATOM 588 N N . ILE A 1 70 ? 5.395 3.849 -6.169 1.00 93.38 70 ILE A N 1
ATOM 589 C CA . ILE A 1 70 ? 4.006 3.512 -5.862 1.00 93.38 70 ILE A CA 1
ATOM 590 C C . ILE A 1 70 ? 3.365 4.544 -4.939 1.00 93.38 70 ILE A C 1
ATOM 592 O O . ILE A 1 70 ? 4.012 5.161 -4.092 1.00 93.38 70 ILE A O 1
ATOM 596 N N . LYS A 1 71 ? 2.057 4.729 -5.100 1.00 93.75 71 LYS A N 1
ATOM 597 C CA . LYS A 1 71 ? 1.214 5.519 -4.205 1.00 93.75 71 LYS A CA 1
ATOM 598 C C . LYS A 1 71 ? -0.025 4.707 -3.845 1.00 93.75 71 LYS A C 1
ATOM 600 O O . LYS A 1 71 ? -0.701 4.175 -4.722 1.00 93.75 71 LYS A O 1
ATOM 605 N N . LEU A 1 72 ? -0.334 4.649 -2.553 1.00 93.62 72 LEU A N 1
ATOM 606 C CA . LEU A 1 72 ? -1.588 4.085 -2.062 1.00 93.62 72 LEU A CA 1
ATOM 607 C C . LEU A 1 72 ? -2.706 5.123 -2.243 1.00 93.62 72 LEU A C 1
ATOM 609 O O . LEU A 1 72 ? -2.623 6.229 -1.704 1.00 93.62 72 LEU A O 1
ATOM 613 N N . GLY A 1 73 ? -3.701 4.789 -3.060 1.00 90.50 73 GLY A N 1
ATOM 614 C CA . GLY A 1 73 ? -4.851 5.628 -3.389 1.00 90.50 73 GLY A CA 1
ATOM 615 C C . GLY A 1 73 ? -6.142 5.158 -2.718 1.00 90.50 73 GLY A C 1
ATOM 616 O O . GLY A 1 73 ? -6.166 4.130 -2.068 1.00 90.50 73 GLY A O 1
ATOM 617 N N . ASP A 1 74 ? -7.218 5.923 -2.910 1.00 88.25 74 ASP A N 1
ATOM 618 C CA . ASP A 1 74 ? -8.574 5.649 -2.401 1.00 88.25 74 ASP A CA 1
ATOM 619 C C . ASP A 1 74 ? -8.717 5.494 -0.870 1.00 88.25 74 ASP A C 1
ATOM 621 O O . ASP A 1 74 ? -8.866 4.414 -0.300 1.00 88.25 74 ASP A O 1
ATOM 625 N N . LEU A 1 75 ? -8.789 6.638 -0.186 1.00 87.62 75 LEU A N 1
ATOM 626 C CA . LEU A 1 75 ? -9.090 6.710 1.246 1.00 87.62 75 LEU A CA 1
ATOM 627 C C . LEU A 1 75 ? -10.602 6.739 1.554 1.00 87.62 75 LEU A C 1
ATOM 629 O O . LEU A 1 75 ? -10.971 7.016 2.697 1.00 87.62 75 LEU A O 1
ATOM 633 N N . GLY A 1 76 ? -11.492 6.459 0.591 1.00 86.06 76 GLY A N 1
ATOM 634 C CA . GLY A 1 76 ? -12.948 6.495 0.805 1.00 86.06 76 GLY A CA 1
ATOM 635 C C . GLY A 1 76 ? -13.426 5.520 1.891 1.00 86.06 76 GLY A C 1
ATOM 636 O O . GLY A 1 76 ? -14.364 5.800 2.648 1.00 86.06 76 GLY A O 1
ATOM 637 N N . HIS A 1 77 ? -12.713 4.403 2.047 1.00 83.50 77 HIS A N 1
ATOM 638 C CA . HIS A 1 77 ? -12.967 3.400 3.083 1.00 83.50 77 HIS A CA 1
ATOM 639 C C . HIS A 1 77 ? -12.145 3.601 4.362 1.00 83.50 77 HIS A C 1
ATOM 641 O O . HIS A 1 77 ? -12.400 2.901 5.351 1.00 83.50 77 HIS A O 1
ATOM 647 N N . ALA A 1 78 ? -11.231 4.575 4.402 1.00 88.81 78 ALA A N 1
ATOM 648 C CA . ALA A 1 78 ? -10.345 4.782 5.539 1.00 88.81 78 ALA A CA 1
ATOM 649 C C . ALA A 1 78 ? -11.104 5.241 6.796 1.00 88.81 78 ALA A C 1
ATOM 651 O O . ALA A 1 78 ? -12.167 5.869 6.725 1.00 88.81 78 ALA A O 1
ATOM 652 N N . ARG A 1 79 ? -10.580 4.909 7.980 1.00 87.50 79 ARG A N 1
ATOM 653 C CA . ARG A 1 79 ? -11.152 5.299 9.280 1.00 87.50 79 ARG A CA 1
ATOM 654 C C . ARG A 1 79 ? -10.064 5.657 10.273 1.00 87.50 79 ARG A C 1
ATOM 656 O O . ARG A 1 79 ? -8.987 5.072 10.247 1.00 87.50 79 ARG A O 1
ATOM 663 N N . LYS A 1 80 ? -10.373 6.588 11.177 1.00 86.88 80 LYS A N 1
ATOM 664 C CA . LYS A 1 80 ? -9.502 6.871 12.316 1.00 86.88 80 LYS A CA 1
ATOM 665 C C . LYS A 1 80 ? -9.531 5.711 13.308 1.00 86.88 80 LYS A C 1
ATOM 667 O O . LYS A 1 80 ? -10.604 5.194 13.610 1.00 86.88 80 LYS A O 1
ATOM 672 N N . ILE A 1 81 ? -8.362 5.350 13.820 1.00 81.12 81 ILE A N 1
ATOM 673 C CA . ILE A 1 81 ? -8.195 4.425 14.934 1.00 81.12 81 ILE A CA 1
ATOM 674 C C . ILE A 1 81 ? -8.831 5.086 16.162 1.00 81.12 81 ILE A C 1
ATOM 676 O O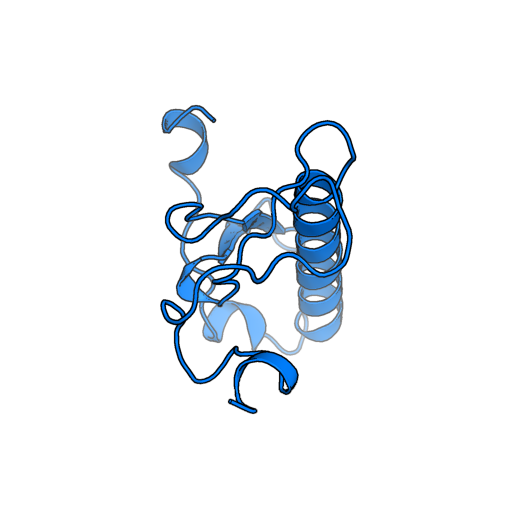 . ILE A 1 81 ? -8.452 6.219 16.493 1.00 81.12 81 ILE A O 1
ATOM 680 N N . PRO A 1 82 ? -9.789 4.425 16.830 1.00 74.12 82 PRO A N 1
ATOM 681 C CA . PRO A 1 82 ? -10.408 4.959 18.032 1.00 74.12 82 PRO A CA 1
ATOM 682 C C . PRO A 1 82 ? -9.368 5.271 19.118 1.00 74.12 82 PRO A C 1
ATOM 684 O O . PRO A 1 82 ? -8.374 4.556 19.245 1.00 74.12 82 PRO A O 1
ATOM 687 N N . PRO A 1 83 ? -9.567 6.323 19.928 1.00 68.44 83 PRO A N 1
ATOM 688 C CA . PRO A 1 83 ? -8.655 6.680 21.014 1.00 68.44 83 PRO A CA 1
ATOM 689 C C . PRO A 1 83 ? -8.526 5.608 22.102 1.00 68.44 83 PRO A C 1
ATOM 691 O O . PRO A 1 83 ? -7.513 5.608 22.791 1.00 68.44 83 PRO A O 1
ATOM 694 N N . PHE A 1 84 ? -9.497 4.699 22.218 1.00 70.75 84 PHE A N 1
ATOM 695 C CA . PHE A 1 84 ? -9.525 3.638 23.220 1.00 70.75 84 PHE A CA 1
ATOM 696 C C . PHE A 1 84 ? -9.571 2.260 22.556 1.00 70.75 84 PHE A C 1
ATOM 698 O O . PHE A 1 84 ? -10.334 2.048 21.608 1.00 70.75 84 PHE A O 1
ATOM 705 N N . GLU A 1 85 ? -8.778 1.324 23.077 1.00 62.03 85 GLU A N 1
ATOM 706 C CA . GLU A 1 85 ? -8.837 -0.087 22.696 1.00 62.03 85 GLU A CA 1
ATOM 707 C C . GLU A 1 85 ? -10.237 -0.659 22.983 1.00 62.03 85 GLU A C 1
ATOM 709 O O . GLU A 1 85 ? -10.856 -0.349 24.001 1.00 62.03 85 GLU A O 1
ATOM 714 N N . GLY A 1 86 ? -10.765 -1.470 22.062 1.00 58.56 86 GLY A N 1
ATOM 715 C CA . GLY A 1 86 ? -12.050 -2.159 22.235 1.00 58.56 86 GLY A CA 1
ATOM 716 C C . GLY A 1 86 ? -13.291 -1.440 21.693 1.00 58.56 86 GLY A C 1
ATOM 717 O O . GLY A 1 86 ? -14.366 -2.038 21.688 1.00 58.56 86 GLY A O 1
ATOM 718 N N . GLN A 1 87 ? -13.187 -0.208 21.174 1.00 59.44 87 GLN A N 1
ATOM 719 C CA . GLN A 1 87 ? -14.301 0.368 20.410 1.00 59.44 87 GLN A CA 1
ATOM 720 C C . GLN A 1 87 ? -14.436 -0.335 19.049 1.00 59.44 87 GLN A C 1
ATOM 722 O O . GLN A 1 87 ? -13.476 -0.343 18.273 1.00 59.44 87 GLN A O 1
ATOM 727 N N . PRO A 1 88 ? -15.612 -0.900 18.717 1.00 59.19 88 PRO A N 1
ATOM 728 C CA . PRO A 1 88 ? -15.802 -1.568 17.441 1.00 59.19 88 PRO A CA 1
ATOM 729 C C . PRO A 1 88 ? -15.703 -0.551 16.300 1.00 59.19 88 PRO A C 1
ATOM 731 O O . PRO A 1 88 ? -16.468 0.411 16.227 1.00 59.19 88 PRO A O 1
ATOM 734 N N . MET A 1 89 ? -14.779 -0.782 15.368 1.00 60.47 89 MET A N 1
ATOM 735 C CA . MET A 1 89 ? -14.843 -0.137 14.059 1.00 60.47 89 MET A CA 1
ATOM 736 C C . MET A 1 89 ? -16.059 -0.690 13.311 1.00 60.47 89 MET A C 1
ATOM 738 O O . MET A 1 89 ? -16.249 -1.903 13.245 1.00 60.47 89 MET A O 1
ATOM 742 N N . THR A 1 90 ? -16.898 0.201 12.777 1.00 61.41 90 THR A N 1
ATOM 743 C CA . THR A 1 90 ? -18.151 -0.162 12.099 1.00 61.41 90 THR A CA 1
ATOM 744 C C . THR A 1 90 ? -17.940 -1.180 10.980 1.00 61.41 90 THR A C 1
ATOM 746 O O . THR A 1 90 ? -16.986 -1.090 10.197 1.00 61.41 90 THR A O 1
ATOM 749 N N . GLU A 1 91 ? -18.867 -2.137 10.927 1.00 60.72 91 GLU A N 1
ATOM 750 C CA . GLU A 1 91 ? -18.873 -3.278 10.018 1.00 60.72 91 GLU A CA 1
ATOM 751 C C . GLU A 1 91 ? -19.134 -2.898 8.556 1.00 60.72 91 GLU A C 1
ATOM 753 O O . GLU A 1 91 ? -19.883 -1.974 8.243 1.00 60.72 91 GLU A O 1
ATOM 758 N N . ASN A 1 92 ? -18.547 -3.718 7.681 1.00 56.03 92 ASN A N 1
ATOM 759 C CA . ASN A 1 92 ? -18.978 -3.988 6.311 1.00 56.03 92 ASN A CA 1
ATOM 760 C C . ASN A 1 92 ? -18.853 -2.881 5.273 1.00 56.03 92 ASN A C 1
ATOM 762 O O . ASN A 1 92 ? -19.867 -2.478 4.726 1.00 56.03 92 ASN A O 1
ATOM 766 N N . ILE A 1 93 ? -17.632 -2.516 4.860 1.00 55.47 93 ILE A N 1
ATOM 767 C CA . ILE A 1 93 ? -17.410 -2.127 3.453 1.00 55.47 93 ILE A CA 1
ATOM 768 C C . ILE A 1 93 ? -15.962 -2.451 3.046 1.00 55.47 93 ILE A C 1
ATOM 770 O O . ILE A 1 93 ? -15.088 -1.607 3.218 1.00 55.47 93 ILE A O 1
ATOM 774 N N . THR A 1 94 ? -15.695 -3.668 2.553 1.00 53.53 94 THR A N 1
ATOM 775 C CA . THR A 1 94 ? -14.416 -4.030 1.901 1.00 53.53 94 THR A CA 1
ATOM 776 C C . THR A 1 94 ? -14.639 -5.111 0.843 1.00 53.53 94 THR A C 1
ATOM 778 O O . THR A 1 94 ? -15.560 -5.921 0.970 1.00 53.53 94 THR A O 1
ATOM 781 N N . THR A 1 95 ? -13.775 -5.157 -0.171 1.00 55.94 95 THR A N 1
ATOM 782 C CA . THR A 1 95 ? -13.736 -6.250 -1.158 1.00 55.94 95 THR A CA 1
ATOM 783 C C . THR A 1 95 ? -13.366 -7.571 -0.453 1.00 55.94 95 THR A C 1
ATOM 785 O O . THR A 1 95 ? -12.336 -7.635 0.215 1.00 55.94 95 THR A O 1
ATOM 788 N N . CYS A 1 96 ? -14.185 -8.626 -0.567 1.00 61.91 96 CYS A N 1
ATOM 789 C CA . CYS A 1 96 ? -14.108 -9.820 0.298 1.00 61.91 96 CYS A CA 1
ATOM 790 C C . CYS A 1 96 ? -12.766 -10.582 0.262 1.00 61.91 96 CYS A C 1
ATOM 792 O O . CYS A 1 96 ? -12.377 -11.154 1.275 1.00 61.91 96 CYS A O 1
ATOM 794 N N . TYR A 1 97 ? -12.053 -10.579 -0.870 1.00 72.31 97 TYR A N 1
ATOM 795 C CA . TYR A 1 97 ? -10.837 -11.387 -1.070 1.00 72.31 97 TYR A CA 1
ATOM 796 C C . TYR A 1 97 ? -9.602 -10.898 -0.301 1.00 72.31 97 TYR A C 1
ATOM 798 O O . TYR A 1 97 ? -8.705 -11.690 -0.033 1.00 72.31 97 TYR A O 1
ATOM 806 N N . TYR A 1 98 ? -9.545 -9.613 0.058 1.00 72.25 98 TYR A N 1
ATOM 807 C CA . TYR A 1 98 ? -8.365 -8.986 0.681 1.00 72.25 98 TYR A CA 1
ATOM 808 C C . TYR A 1 98 ? -8.549 -8.739 2.181 1.00 72.25 98 TYR A C 1
ATOM 810 O O . TYR A 1 98 ? -7.835 -7.949 2.797 1.00 72.25 98 TYR A O 1
ATOM 818 N N . ARG A 1 99 ? -9.567 -9.366 2.770 1.00 71.75 99 ARG A N 1
ATOM 819 C CA . ARG A 1 99 ? -9.959 -9.135 4.150 1.00 71.75 99 ARG A CA 1
ATOM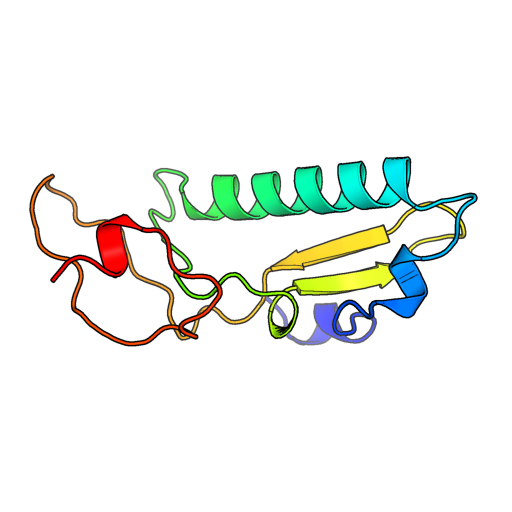 820 C C . ARG A 1 99 ? -9.106 -9.985 5.095 1.00 71.75 99 ARG A C 1
ATOM 822 O O . ARG A 1 99 ? -8.938 -11.181 4.879 1.00 71.75 99 ARG A O 1
ATOM 829 N N . ALA A 1 100 ? -8.610 -9.360 6.158 1.00 74.25 100 ALA A N 1
ATOM 830 C CA . ALA A 1 100 ? -7.920 -10.064 7.230 1.00 74.25 100 ALA A CA 1
ATOM 831 C C . ALA A 1 100 ? -8.884 -11.037 7.953 1.00 74.25 100 ALA A C 1
ATOM 833 O O . ALA A 1 100 ? -10.081 -10.735 8.064 1.00 74.25 100 ALA A O 1
ATOM 834 N N . PRO A 1 101 ? -8.413 -12.212 8.407 1.00 75.12 101 PRO A N 1
ATOM 835 C CA . PRO A 1 101 ? -9.272 -13.284 8.918 1.00 75.12 101 PRO A CA 1
ATOM 836 C C . PRO A 1 101 ? -10.165 -12.854 10.092 1.00 75.12 101 PRO A C 1
ATOM 838 O O . PRO A 1 101 ? -11.323 -13.257 10.159 1.00 75.12 101 PRO A O 1
ATOM 841 N N . GLU A 1 102 ? -9.686 -11.977 10.969 1.00 74.81 102 GLU A N 1
ATOM 842 C CA . GLU A 1 102 ? -10.427 -11.434 12.111 1.00 74.81 102 GLU A CA 1
ATOM 843 C C . GLU A 1 102 ? -11.634 -10.569 11.711 1.00 74.81 102 GLU A C 1
ATOM 845 O O . GLU A 1 102 ? -12.571 -10.406 12.487 1.00 74.81 102 GLU A O 1
ATOM 850 N N . VAL A 1 103 ? -11.655 -10.037 10.485 1.00 67.56 103 VAL A N 1
ATOM 851 C CA . VAL A 1 103 ? -12.773 -9.234 9.958 1.00 67.56 103 VAL A CA 1
ATOM 852 C C . VAL A 1 103 ? -13.837 -10.126 9.292 1.00 67.56 103 VAL A C 1
ATOM 854 O O . VAL A 1 103 ? -14.946 -9.670 9.013 1.00 67.56 103 VAL A O 1
ATOM 857 N N . LEU A 1 104 ? -13.522 -11.393 8.994 1.00 61.72 104 LEU A N 1
ATOM 858 C CA . LEU A 1 104 ? -14.469 -12.375 8.443 1.00 61.72 104 LEU A CA 1
ATOM 859 C C . LEU A 1 104 ? -15.248 -13.135 9.530 1.00 61.72 104 LEU A C 1
ATOM 861 O O . LEU A 1 104 ? -16.268 -13.737 9.218 1.00 61.72 104 LEU A O 1
ATOM 865 N N . GLN A 1 105 ? -14.783 -13.122 10.781 1.00 56.28 105 GLN A N 1
ATOM 866 C CA . GLN A 1 105 ? -15.306 -13.957 11.872 1.00 56.28 105 GLN A CA 1
ATOM 867 C C . GLN A 1 105 ? -16.396 -13.277 12.725 1.00 56.28 105 GLN A C 1
ATOM 869 O O . GLN A 1 105 ? -16.323 -13.308 13.952 1.00 56.28 105 GLN A O 1
ATOM 874 N N . LYS A 1 106 ? -17.418 -12.675 12.110 1.00 49.50 106 LYS A N 1
ATOM 875 C CA . LYS A 1 106 ? -18.623 -12.236 12.838 1.00 49.50 106 LYS A CA 1
ATOM 876 C C . LYS A 1 106 ? -19.864 -12.981 12.386 1.00 49.50 106 LYS A C 1
ATOM 878 O O . LYS A 1 106 ? -20.018 -13.143 11.157 1.00 49.50 106 LYS A O 1
#